Protein AF-A0A9Q2KL76-F1 (afdb_monomer)

Solvent-accessible surface area (backbone atoms only — not comparable to full-atom values): 6297 Å² total; per-residue (Å²): 134,85,83,71,75,76,86,75,60,93,83,60,67,42,87,80,84,51,65,47,67,52,99,88,64,54,72,46,76,53,94,64,70,65,46,78,47,78,44,96,88,77,47,35,36,25,39,28,60,28,98,77,29,68,52,74,40,78,31,23,23,41,78,79,52,89,90,49,58,69,71,58,36,54,74,40,40,42,47,69,43,78,44,77,80,50,101,88,38,75,50,75,45,73,36,78,90,130

Nearest PDB structures (foldseek):
  6q4y-assembly1_B  TM=3.120E-01  e=1.153E+00  Leishmania mexicana MHOM/GT/2001/U1103
  6q4z-assembly1_B  TM=2.958E-01  e=1.377E+00  Leishmania mexicana MHOM/GT/2001/U1103
  6jpv-assembly1_B-2  TM=4.963E-01  e=5.386E+00  Homo sapiens
  6q50-assembly1_A  TM=3.331E-01  e=2.492E+00  Leishmania mexicana MHOM/GT/2001/U1103
  7p4l-assembly1_C  TM=3.566E-01  e=5.386E+00  metagenome

Mean predicted aligned error: 7.5 Å

Secondary structure (DSSP, 8-state):
-----SPPPTT-------EEE-TT-PEEEPSSSEEEEEPTTS-EEEEEE-TTSSSEEEEEBS---TTS-HHHHHHHB-EEEEEEEETTEEEEEEE---

pLDDT: mean 82.99, std 15.33, range [30.55, 95.12]

Sequence (98 aa):
MIVSPLPIKESDSCVTEMFIADDDGSLQPLKGSRVVIALENGKTLEFMEHYANNGLLVWGGREPDSQLPFEEVKQRTESLGVYLLAGNVVHVFPYKVE

Structure (mmCIF, N/CA/C/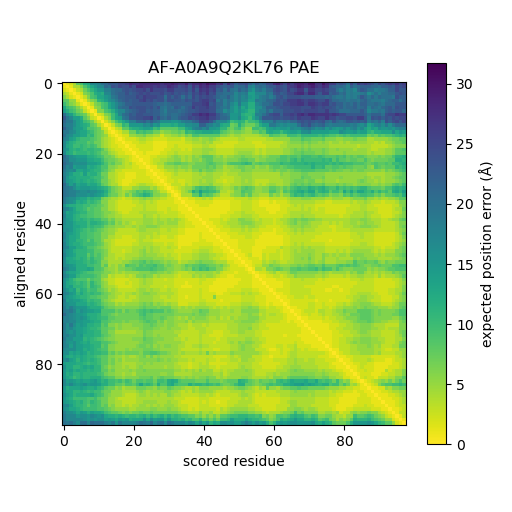O backbone):
data_AF-A0A9Q2KL76-F1
#
_entry.id   AF-A0A9Q2KL76-F1
#
loop_
_atom_site.group_PDB
_atom_site.id
_atom_site.type_symbol
_atom_site.label_atom_id
_atom_site.label_alt_id
_atom_site.label_comp_id
_atom_site.label_asym_id
_atom_site.label_entity_id
_atom_site.label_seq_id
_atom_site.pdbx_PDB_ins_code
_atom_site.Cartn_x
_atom_site.Cartn_y
_atom_site.Cartn_z
_atom_site.occupancy
_atom_site.B_iso_or_equiv
_atom_site.auth_seq_id
_atom_site.auth_comp_id
_atom_site.auth_asym_id
_atom_site.auth_atom_id
_atom_site.pdbx_PDB_model_num
ATOM 1 N N . MET A 1 1 ? 11.934 1.872 20.801 1.00 30.55 1 MET A N 1
ATOM 2 C CA . MET A 1 1 ? 13.211 2.415 20.296 1.00 30.55 1 MET A CA 1
ATOM 3 C C . MET A 1 1 ? 13.132 2.362 18.783 1.00 30.55 1 MET A C 1
ATOM 5 O O . MET A 1 1 ? 13.151 1.269 18.238 1.00 30.55 1 MET A O 1
ATOM 9 N N . ILE A 1 2 ? 12.905 3.497 18.121 1.00 32.91 2 ILE A N 1
ATOM 10 C CA . ILE A 1 2 ? 12.953 3.552 16.656 1.00 32.91 2 ILE A CA 1
ATOM 11 C C . ILE A 1 2 ? 14.435 3.635 16.306 1.00 32.91 2 ILE A C 1
ATOM 13 O O . ILE A 1 2 ? 15.089 4.624 16.627 1.00 32.91 2 ILE A O 1
ATOM 17 N N . VAL A 1 3 ? 14.984 2.562 15.743 1.00 38.62 3 VAL A N 1
ATOM 18 C CA . VAL A 1 3 ? 16.312 2.609 15.133 1.00 38.62 3 VAL A CA 1
ATOM 19 C C . VAL A 1 3 ? 16.106 3.248 13.769 1.00 38.62 3 VAL A C 1
ATOM 21 O O . VAL A 1 3 ? 15.724 2.574 12.816 1.00 38.62 3 VAL A O 1
ATOM 24 N N . SER A 1 4 ? 16.270 4.566 13.698 1.00 40.38 4 SER A N 1
ATOM 25 C CA . SER A 1 4 ? 16.311 5.242 12.407 1.00 40.38 4 SER A CA 1
ATOM 26 C C . SER A 1 4 ? 17.603 4.839 11.693 1.00 40.38 4 SER A C 1
ATOM 28 O O . SER A 1 4 ? 18.666 4.854 12.325 1.00 40.38 4 SER A O 1
ATOM 30 N N . PRO A 1 5 ? 17.552 4.486 10.399 1.00 52.88 5 PRO A N 1
ATOM 31 C CA . PRO A 1 5 ? 18.764 4.412 9.598 1.00 52.88 5 PRO A CA 1
ATOM 32 C C . PRO A 1 5 ? 19.495 5.764 9.637 1.00 52.88 5 PRO A C 1
ATOM 34 O O . PRO A 1 5 ? 18.896 6.802 9.935 1.00 52.88 5 PRO A O 1
ATOM 37 N N . LEU A 1 6 ? 20.811 5.722 9.404 1.00 47.25 6 LEU A N 1
ATOM 38 C CA . LEU A 1 6 ? 21.708 6.884 9.397 1.00 47.25 6 LEU A CA 1
ATOM 39 C C . LEU A 1 6 ? 21.080 8.079 8.654 1.00 47.25 6 LEU A C 1
ATOM 41 O O . LEU A 1 6 ? 20.340 7.858 7.694 1.00 47.25 6 LEU A O 1
ATOM 45 N N . PRO A 1 7 ? 21.377 9.330 9.059 1.00 55.06 7 PRO A N 1
ATOM 46 C CA . PRO A 1 7 ? 20.824 10.508 8.403 1.00 55.06 7 PRO A CA 1
ATOM 47 C C . PRO A 1 7 ? 21.095 10.447 6.897 1.00 55.06 7 PRO A C 1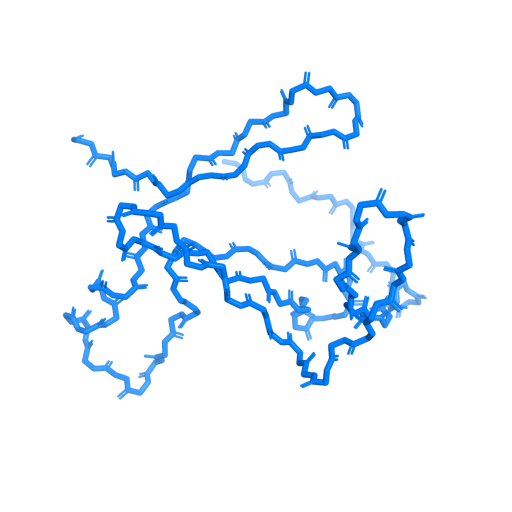
ATOM 49 O O . PRO A 1 7 ? 22.247 10.425 6.459 1.00 55.06 7 PRO A O 1
ATOM 52 N N . ILE A 1 8 ? 20.007 10.370 6.131 1.00 55.53 8 ILE A N 1
ATOM 53 C CA . ILE A 1 8 ? 20.007 10.354 4.669 1.00 55.53 8 ILE A CA 1
ATOM 54 C C . ILE A 1 8 ? 20.592 11.695 4.218 1.00 55.53 8 ILE A C 1
ATOM 56 O O . ILE A 1 8 ? 20.15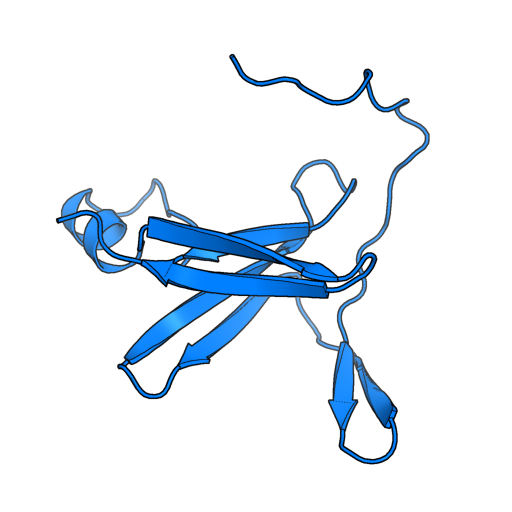7 12.748 4.691 1.00 55.53 8 ILE A O 1
ATOM 60 N N . LYS A 1 9 ? 21.621 11.679 3.362 1.00 56.91 9 LYS A N 1
ATOM 61 C CA . LYS A 1 9 ? 22.174 12.922 2.807 1.00 56.91 9 LYS A CA 1
ATOM 62 C C . LYS A 1 9 ? 21.124 13.536 1.878 1.00 56.91 9 LYS A C 1
ATOM 64 O O . LYS A 1 9 ? 20.478 12.811 1.132 1.00 56.91 9 LYS A O 1
ATOM 69 N N . GLU A 1 10 ? 20.997 14.866 1.864 1.00 53.84 10 GLU A N 1
ATOM 70 C CA . GLU A 1 10 ? 20.060 15.609 0.989 1.00 53.84 10 GLU A CA 1
ATOM 71 C C . GLU A 1 10 ? 20.201 15.279 -0.517 1.00 53.84 10 GLU A C 1
ATOM 73 O O . GLU A 1 10 ? 19.326 15.616 -1.309 1.00 53.84 10 GLU A O 1
ATOM 78 N N . SER A 1 11 ? 21.282 14.604 -0.919 1.00 48.56 11 SER A N 1
ATOM 79 C CA . SER A 1 11 ? 21.560 14.159 -2.287 1.00 48.56 11 SER A CA 1
ATOM 80 C C . SER A 1 11 ? 20.913 12.830 -2.698 1.00 48.56 11 SER A C 1
ATOM 82 O O . SER A 1 11 ? 21.059 12.450 -3.855 1.00 48.56 11 SER A O 1
ATOM 84 N N . ASP A 1 12 ? 20.229 12.122 -1.796 1.00 58.56 12 ASP A N 1
ATOM 85 C CA . ASP A 1 12 ? 19.621 10.811 -2.081 1.00 58.56 12 ASP A CA 1
ATOM 86 C C . ASP A 1 12 ? 18.130 10.926 -2.455 1.00 58.56 12 ASP A C 1
ATOM 88 O O . ASP A 1 12 ? 17.332 10.037 -2.148 1.00 58.56 12 ASP A O 1
ATOM 92 N N . SER A 1 13 ? 17.728 12.033 -3.093 1.00 58.59 13 SER A N 1
ATOM 93 C CA . SER A 1 13 ? 16.363 12.167 -3.597 1.00 58.59 13 SER A CA 1
ATOM 94 C C . SER A 1 13 ? 16.102 11.122 -4.688 1.00 58.59 13 SER A C 1
ATOM 96 O O . SER A 1 13 ? 16.745 11.071 -5.735 1.00 58.59 13 SER A O 1
ATOM 98 N N . CYS A 1 14 ? 15.151 10.243 -4.409 1.00 63.75 14 CYS A N 1
ATOM 99 C CA . CYS A 1 14 ? 14.633 9.222 -5.293 1.00 63.75 14 CYS A CA 1
ATOM 100 C C . CYS A 1 14 ? 13.303 9.727 -5.851 1.00 63.75 14 CYS A C 1
ATOM 102 O O . CYS A 1 14 ? 12.328 9.837 -5.111 1.00 63.75 14 CYS A O 1
ATOM 104 N N . VAL A 1 15 ? 13.274 10.050 -7.145 1.00 68.81 15 VAL A N 1
ATOM 105 C CA . VAL A 1 15 ? 12.009 10.293 -7.847 1.00 68.81 15 VAL A CA 1
ATOM 106 C C . VAL A 1 15 ? 11.322 8.944 -8.015 1.00 68.81 15 VAL A C 1
ATOM 108 O O . VAL A 1 15 ? 11.860 8.053 -8.675 1.00 68.81 15 VAL A O 1
ATOM 111 N N . THR A 1 16 ? 10.155 8.783 -7.398 1.00 77.25 16 THR A N 1
ATOM 112 C CA . THR A 1 16 ? 9.412 7.522 -7.447 1.00 77.25 16 THR A CA 1
ATOM 113 C C . THR A 1 16 ? 8.480 7.500 -8.654 1.00 77.25 16 THR A C 1
ATOM 115 O O . THR A 1 16 ? 7.447 8.165 -8.669 1.00 77.25 16 THR A O 1
ATOM 118 N N . GLU A 1 17 ? 8.803 6.684 -9.657 1.00 85.62 17 GLU A N 1
ATOM 119 C CA . GLU A 1 17 ? 7.868 6.328 -10.730 1.00 85.62 17 GLU A CA 1
ATOM 120 C C . GLU A 1 17 ? 7.227 4.969 -10.430 1.00 85.62 17 GLU A C 1
ATOM 122 O O . GLU A 1 17 ? 7.910 4.005 -10.082 1.00 85.62 17 GLU A O 1
ATOM 127 N N . MET A 1 18 ? 5.901 4.887 -10.551 1.00 87.56 18 MET A N 1
ATOM 128 C CA . MET A 1 18 ? 5.145 3.668 -10.261 1.00 87.56 18 MET A CA 1
ATOM 129 C C . MET A 1 18 ? 4.617 3.050 -11.550 1.00 87.56 18 MET A C 1
ATOM 131 O O . MET A 1 18 ? 4.072 3.742 -12.412 1.00 87.56 18 MET A O 1
ATOM 135 N N . PHE A 1 19 ? 4.737 1.730 -11.649 1.00 91.38 19 PHE A N 1
ATOM 136 C CA . PHE A 1 19 ? 4.300 0.951 -12.801 1.00 91.38 19 PHE A CA 1
ATOM 137 C C . PHE A 1 19 ? 3.444 -0.228 -12.345 1.00 91.38 19 PHE A C 1
ATOM 139 O O . PHE A 1 19 ? 3.667 -0.780 -11.267 1.00 91.38 19 PHE A O 1
ATOM 146 N N . ILE A 1 20 ? 2.497 -0.638 -13.185 1.00 91.19 20 ILE A N 1
ATOM 147 C CA . ILE A 1 20 ? 1.867 -1.959 -13.102 1.00 91.19 20 ILE A CA 1
ATOM 148 C C . ILE A 1 20 ? 2.584 -2.867 -14.092 1.00 91.19 20 ILE A C 1
ATOM 150 O O . ILE A 1 20 ? 2.708 -2.507 -15.259 1.00 91.19 20 ILE A O 1
ATOM 154 N N . ALA A 1 21 ? 3.046 -4.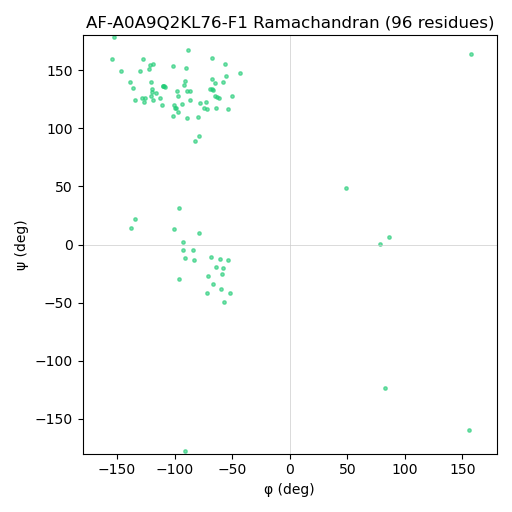020 -13.618 1.00 92.62 21 ALA A N 1
ATOM 155 C CA . ALA A 1 21 ? 3.538 -5.092 -14.471 1.00 92.62 21 ALA A CA 1
ATOM 156 C C . ALA A 1 21 ? 2.389 -6.052 -14.796 1.00 92.62 21 ALA A C 1
ATOM 158 O O . ALA A 1 21 ? 1.612 -6.391 -13.900 1.00 92.62 21 ALA A O 1
ATOM 159 N N . ASP A 1 22 ? 2.285 -6.487 -16.046 1.00 91.00 22 ASP A N 1
ATOM 160 C CA . ASP A 1 22 ? 1.444 -7.626 -16.416 1.00 91.00 22 ASP A CA 1
ATOM 161 C C . ASP A 1 22 ? 2.233 -8.952 -16.371 1.00 91.00 22 ASP A C 1
ATOM 163 O O . ASP A 1 22 ? 3.406 -8.993 -15.986 1.00 91.00 22 ASP A O 1
ATOM 167 N N . ASP A 1 23 ? 1.569 -10.049 -16.746 1.00 93.12 23 ASP A N 1
ATOM 168 C CA . ASP A 1 23 ? 2.138 -11.402 -16.719 1.00 93.12 23 ASP A CA 1
ATOM 169 C C . ASP A 1 23 ? 3.323 -11.588 -17.684 1.00 93.12 23 ASP A C 1
ATOM 171 O O . ASP A 1 23 ? 4.107 -12.526 -17.513 1.00 93.12 23 ASP A O 1
ATOM 175 N N . ASP A 1 24 ? 3.469 -10.722 -18.694 1.00 92.88 24 ASP A N 1
ATOM 176 C CA . ASP A 1 24 ? 4.595 -10.752 -19.632 1.00 92.88 24 ASP A CA 1
ATOM 177 C C . ASP A 1 24 ? 5.761 -9.841 -19.201 1.00 92.88 24 ASP A C 1
ATOM 179 O O . ASP A 1 24 ? 6.852 -9.894 -19.779 1.00 92.88 24 ASP A O 1
ATOM 183 N N . GLY A 1 25 ? 5.565 -9.085 -18.116 1.00 90.00 25 GLY A N 1
ATOM 184 C CA . GLY A 1 25 ? 6.539 -8.161 -17.550 1.00 90.00 25 GLY A CA 1
ATOM 185 C C . GLY A 1 25 ? 6.501 -6.769 -18.178 1.00 90.00 25 GLY A C 1
ATOM 186 O O . GLY A 1 25 ? 7.352 -5.938 -17.841 1.00 90.00 25 GLY A O 1
ATOM 187 N N . SER A 1 26 ? 5.540 -6.483 -19.060 1.00 94.19 26 SER A N 1
ATOM 188 C CA . SER A 1 26 ? 5.347 -5.147 -19.610 1.00 94.19 26 SER A CA 1
ATOM 189 C C . SER A 1 26 ? 4.892 -4.184 -18.521 1.00 94.19 26 SER A C 1
ATOM 191 O O . SER A 1 26 ? 3.990 -4.461 -17.732 1.00 94.19 26 SER A O 1
ATOM 193 N N . LEU A 1 27 ? 5.535 -3.015 -18.484 1.00 93.44 27 LEU A N 1
ATOM 194 C CA . LEU A 1 27 ? 5.302 -1.996 -17.468 1.00 93.44 27 LEU A CA 1
ATOM 195 C C . LEU A 1 27 ? 4.391 -0.892 -18.005 1.00 93.44 27 LEU A C 1
ATOM 197 O O . LEU A 1 27 ? 4.737 -0.179 -18.948 1.00 93.44 27 LEU A O 1
ATOM 201 N N . GLN A 1 28 ? 3.247 -0.708 -17.353 1.00 91.88 28 GLN A N 1
ATOM 202 C CA . GLN A 1 28 ? 2.335 0.400 -17.607 1.00 91.88 28 GLN A CA 1
ATOM 203 C C . GLN A 1 28 ? 2.543 1.501 -16.562 1.00 91.88 28 GLN A C 1
ATOM 205 O O . GLN A 1 28 ? 2.319 1.255 -15.374 1.00 91.88 28 GLN A O 1
ATOM 210 N N . PRO A 1 29 ? 2.956 2.717 -16.964 1.00 90.69 29 PRO A N 1
ATOM 211 C CA . PRO A 1 29 ? 3.176 3.805 -16.024 1.00 90.69 29 PRO A CA 1
ATOM 212 C C . PRO A 1 29 ? 1.855 4.271 -15.412 1.00 90.69 29 PRO A C 1
ATOM 214 O O . PRO A 1 29 ? 0.871 4.524 -16.115 1.00 90.69 29 PRO A O 1
ATOM 217 N N . LEU A 1 30 ? 1.851 4.446 -14.095 1.00 88.62 30 LEU A N 1
ATOM 218 C CA . LEU A 1 30 ? 0.720 5.001 -13.369 1.00 88.62 30 LEU A CA 1
ATOM 219 C C . LEU A 1 30 ? 0.802 6.525 -13.352 1.00 88.62 30 LEU A C 1
ATOM 221 O O . LEU A 1 30 ? 1.776 7.121 -12.900 1.00 88.62 30 LEU A O 1
ATOM 225 N N . LYS A 1 31 ? -0.259 7.180 -13.832 1.00 79.75 31 LYS A N 1
ATOM 226 C CA . LYS A 1 31 ? -0.393 8.638 -13.747 1.00 79.75 31 LYS A CA 1
ATOM 227 C C . LYS A 1 31 ? -0.915 9.025 -12.364 1.00 79.75 31 LYS A C 1
ATOM 229 O O . LYS A 1 31 ? -2.121 9.135 -12.166 1.00 79.75 31 LYS A O 1
ATOM 234 N N . GLY A 1 32 ? -0.007 9.230 -11.416 1.00 75.75 32 GLY A N 1
ATOM 235 C CA . GLY A 1 32 ? -0.326 9.695 -10.066 1.00 75.75 32 GLY A CA 1
ATOM 236 C C . GLY A 1 32 ? 0.757 9.331 -9.055 1.00 75.75 32 GLY A C 1
ATOM 237 O O . GLY A 1 32 ? 1.590 8.475 -9.318 1.00 75.75 32 GLY A O 1
ATOM 238 N N . SER A 1 33 ? 0.734 9.974 -7.887 1.00 80.06 33 SER A N 1
ATOM 239 C CA . SER A 1 33 ? 1.691 9.725 -6.796 1.00 80.06 33 SER A CA 1
ATOM 240 C C . SER A 1 33 ? 1.217 8.682 -5.777 1.00 80.06 33 SER A C 1
ATOM 242 O O . SER A 1 33 ? 1.891 8.454 -4.773 1.00 80.06 33 SER A O 1
ATOM 244 N N . ARG A 1 34 ? 0.035 8.086 -5.994 1.00 88.19 34 ARG A N 1
ATOM 245 C CA . ARG A 1 34 ? -0.639 7.171 -5.064 1.00 88.19 34 ARG A CA 1
ATOM 246 C C . ARG A 1 34 ? -1.259 5.990 -5.810 1.00 88.19 34 ARG A C 1
ATOM 248 O O . ARG A 1 34 ? -1.886 6.179 -6.851 1.00 88.19 34 ARG A O 1
ATOM 255 N N . VAL A 1 35 ? -1.149 4.798 -5.233 1.00 92.19 35 VAL A N 1
ATOM 256 C CA . VAL A 1 35 ? -1.742 3.545 -5.718 1.00 92.19 35 VAL A CA 1
ATOM 257 C C . VAL A 1 35 ? -2.558 2.928 -4.602 1.00 92.19 35 VAL A C 1
ATOM 259 O O . VAL A 1 35 ? -2.047 2.702 -3.511 1.00 92.19 35 VAL A O 1
ATOM 262 N N . VAL A 1 36 ? -3.822 2.625 -4.879 1.00 93.44 36 VAL A N 1
ATOM 263 C CA . VAL A 1 36 ? -4.714 1.968 -3.922 1.00 93.44 36 VAL A CA 1
ATOM 264 C C . VAL A 1 36 ? -4.992 0.557 -4.412 1.00 93.44 36 VAL A C 1
ATOM 266 O O . VAL A 1 36 ? -5.550 0.372 -5.490 1.00 93.44 36 VAL A O 1
ATOM 269 N N . ILE A 1 37 ? -4.624 -0.429 -3.602 1.00 93.19 37 ILE A N 1
ATOM 270 C CA . ILE A 1 37 ? -4.905 -1.843 -3.838 1.00 93.19 37 ILE A CA 1
ATOM 271 C C . ILE A 1 37 ? -6.128 -2.219 -3.010 1.00 93.19 37 ILE A C 1
ATOM 273 O O . ILE A 1 37 ? -6.091 -2.147 -1.782 1.00 93.19 37 ILE A O 1
ATOM 277 N N . ALA A 1 38 ? -7.209 -2.615 -3.677 1.00 94.19 38 ALA A N 1
ATOM 278 C CA . ALA A 1 38 ? -8.380 -3.189 -3.026 1.00 94.19 38 ALA A CA 1
ATOM 279 C C . ALA A 1 38 ? -8.191 -4.699 -2.856 1.00 94.19 38 ALA A C 1
ATOM 281 O O . ALA A 1 38 ? -7.801 -5.392 -3.793 1.00 94.19 38 ALA A O 1
ATOM 282 N N . LEU A 1 39 ? -8.470 -5.200 -1.658 1.00 91.12 39 LEU A N 1
ATOM 283 C CA . LEU A 1 39 ? -8.408 -6.618 -1.329 1.00 91.12 39 LEU A CA 1
ATOM 284 C C . LEU A 1 39 ? -9.819 -7.211 -1.327 1.00 91.12 39 LEU A C 1
ATOM 286 O O . LEU A 1 39 ? -10.796 -6.521 -1.032 1.00 91.12 39 LEU A O 1
ATOM 290 N N . GLU A 1 40 ? -9.930 -8.514 -1.581 1.00 91.25 40 GLU A N 1
ATOM 291 C CA . GLU A 1 40 ? -11.225 -9.215 -1.624 1.00 91.25 40 GLU A CA 1
ATOM 292 C C . GLU A 1 40 ? -12.012 -9.126 -0.307 1.00 91.25 40 GLU A C 1
ATOM 294 O O . GLU A 1 40 ? -13.238 -9.181 -0.302 1.00 91.25 40 GLU A O 1
ATOM 299 N N . ASN A 1 41 ? -11.323 -8.931 0.819 1.00 86.62 41 ASN A N 1
ATOM 300 C CA . ASN A 1 41 ? -11.944 -8.758 2.134 1.00 86.62 41 ASN A CA 1
ATOM 301 C C . ASN A 1 41 ? -12.512 -7.342 2.376 1.00 86.62 41 ASN A C 1
ATOM 303 O O . ASN A 1 41 ? -12.855 -7.010 3.511 1.00 86.62 41 ASN A O 1
ATOM 307 N N . GLY A 1 42 ? -12.577 -6.499 1.341 1.00 88.94 42 GLY A N 1
ATOM 308 C CA . GLY A 1 42 ? -13.098 -5.132 1.402 1.00 88.94 42 GLY A CA 1
ATOM 309 C C . GLY A 1 42 ? -12.131 -4.107 1.998 1.00 88.94 42 GLY A C 1
ATOM 310 O O . GLY A 1 42 ? -12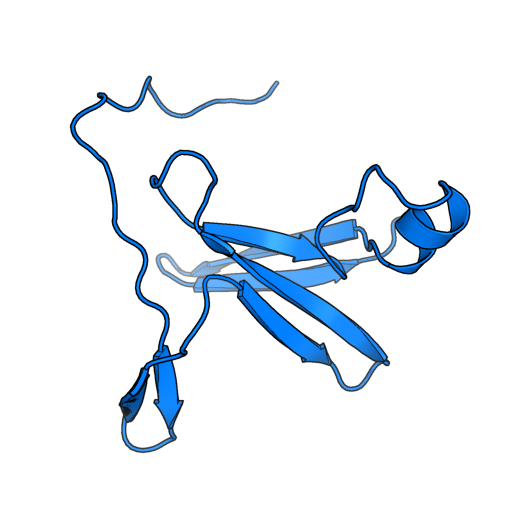.481 -2.933 2.097 1.00 88.94 42 GLY A O 1
ATOM 311 N N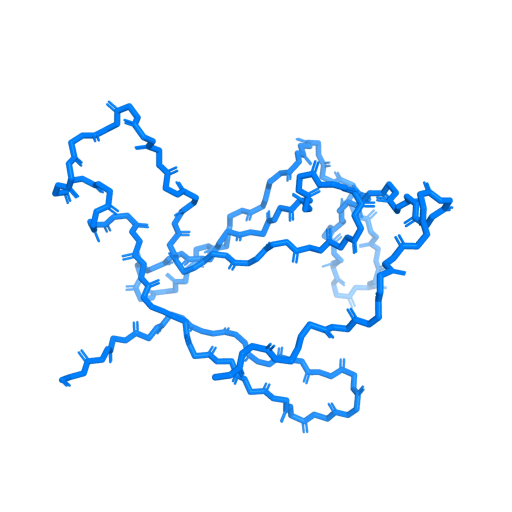 . LYS A 1 43 ? -10.921 -4.521 2.394 1.00 90.31 43 LYS A N 1
ATOM 312 C CA . LYS A 1 43 ? -9.880 -3.617 2.896 1.00 90.31 43 LYS A CA 1
ATOM 313 C C . LYS A 1 43 ? -9.022 -3.078 1.757 1.00 90.31 43 LYS A C 1
ATOM 315 O O . LYS A 1 43 ? -9.041 -3.601 0.643 1.00 90.31 43 LYS A O 1
ATOM 320 N N . THR A 1 44 ? -8.223 -2.057 2.053 1.00 93.94 44 THR A N 1
ATOM 321 C CA . THR A 1 44 ? -7.279 -1.486 1.088 1.00 93.94 44 THR A CA 1
ATOM 322 C C . THR A 1 44 ? -5.863 -1.399 1.640 1.00 93.94 44 THR A C 1
ATOM 324 O O . THR A 1 44 ? -5.647 -1.400 2.852 1.00 93.94 44 THR A O 1
ATOM 327 N N . LEU A 1 45 ? -4.901 -1.304 0.729 1.00 95.06 45 LEU A N 1
ATOM 328 C CA . LEU A 1 45 ? -3.557 -0.801 0.984 1.00 95.06 45 LEU A CA 1
ATOM 329 C C . LEU A 1 45 ? -3.326 0.410 0.084 1.00 95.06 45 LEU A C 1
ATOM 331 O O . LEU A 1 45 ? -3.724 0.385 -1.081 1.00 95.06 45 LEU A O 1
ATOM 335 N N . GLU A 1 46 ? -2.683 1.450 0.599 1.00 94.75 46 GLU A N 1
ATOM 336 C CA . GLU A 1 46 ? -2.300 2.617 -0.198 1.00 94.75 46 GLU A CA 1
ATOM 337 C C . GLU A 1 46 ? -0.780 2.773 -0.202 1.00 94.75 46 GLU A C 1
ATOM 339 O O . GLU A 1 46 ? -0.147 2.840 0.850 1.00 94.75 46 GLU A O 1
ATOM 344 N N . PHE A 1 47 ? -0.204 2.805 -1.400 1.00 92.44 47 PHE A N 1
ATOM 345 C CA . PHE A 1 47 ? 1.216 3.004 -1.655 1.00 92.44 47 PHE A CA 1
ATOM 346 C C . PHE A 1 47 ? 1.417 4.389 -2.239 1.00 92.44 47 PHE A C 1
ATOM 348 O O . PHE A 1 47 ? 0.675 4.798 -3.132 1.00 92.44 47 PHE A O 1
ATOM 355 N N . MET A 1 48 ? 2.417 5.112 -1.756 1.00 90.94 48 MET A N 1
ATOM 356 C CA . MET A 1 48 ? 2.715 6.445 -2.264 1.00 90.94 48 MET A CA 1
ATOM 357 C C . MET A 1 48 ? 4.174 6.818 -2.062 1.00 90.94 48 MET A C 1
ATOM 359 O O . MET A 1 48 ? 4.849 6.248 -1.209 1.00 90.94 48 MET A O 1
ATOM 363 N N . GLU A 1 49 ? 4.659 7.787 -2.830 1.00 88.50 49 GLU A N 1
ATOM 364 C C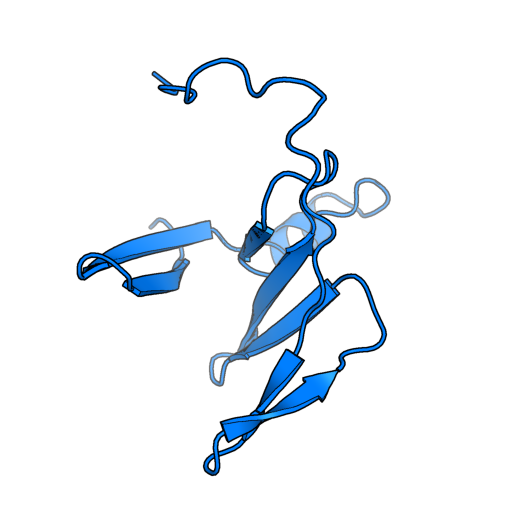A . GLU A 1 49 ? 5.992 8.346 -2.615 1.00 88.50 49 GLU A CA 1
ATOM 365 C C . GLU A 1 49 ? 6.116 8.916 -1.193 1.00 88.50 49 GLU A C 1
ATOM 367 O O . GLU A 1 49 ? 5.185 9.525 -0.657 1.00 88.50 49 GLU A O 1
ATOM 372 N N . HIS A 1 50 ? 7.267 8.695 -0.560 1.00 87.75 50 HIS A N 1
ATOM 373 C CA . HIS A 1 50 ? 7.560 9.302 0.730 1.00 87.75 50 HIS A CA 1
ATOM 374 C C . HIS A 1 50 ? 7.658 10.824 0.585 1.00 87.75 50 HIS A C 1
ATOM 376 O O . HIS A 1 50 ? 8.284 11.309 -0.346 1.00 87.75 50 HIS A O 1
ATOM 382 N N . TYR A 1 51 ? 7.123 11.598 1.534 1.00 84.44 51 TYR A N 1
ATOM 383 C CA . TYR A 1 51 ? 7.061 13.070 1.432 1.00 84.44 51 TYR A CA 1
ATOM 384 C C . TYR A 1 51 ? 8.420 13.771 1.250 1.00 84.44 51 TYR A C 1
ATOM 386 O O . TYR A 1 51 ? 8.473 14.923 0.831 1.00 84.44 51 TYR A O 1
ATOM 394 N N . ALA A 1 52 ? 9.513 13.088 1.600 1.00 82.88 52 ALA A N 1
ATOM 395 C CA . ALA A 1 52 ? 10.890 13.551 1.421 1.00 82.88 52 ALA A CA 1
ATOM 396 C C . ALA A 1 52 ? 11.597 12.930 0.197 1.00 82.88 52 ALA A C 1
ATOM 398 O O . ALA A 1 52 ? 12.819 13.006 0.110 1.00 82.88 52 ALA A O 1
ATOM 399 N N . ASN A 1 53 ? 10.852 12.287 -0.709 1.00 77.94 53 ASN A N 1
ATOM 400 C CA . ASN A 1 53 ? 11.332 11.624 -1.925 1.00 77.94 53 ASN A CA 1
ATOM 401 C C . ASN A 1 53 ? 12.521 10.697 -1.659 1.00 77.94 53 ASN A C 1
ATOM 403 O O . ASN A 1 53 ? 13.560 10.806 -2.291 1.00 77.94 53 ASN A O 1
ATOM 407 N N . ASN A 1 54 ? 12.428 9.832 -0.656 1.00 80.12 54 ASN A N 1
ATOM 408 C CA . ASN A 1 54 ? 13.527 8.945 -0.256 1.00 80.12 54 ASN A CA 1
ATOM 409 C C . ASN A 1 54 ? 13.049 7.503 -0.027 1.00 80.12 54 ASN A C 1
ATOM 411 O O . ASN A 1 54 ? 13.686 6.735 0.692 1.00 80.12 54 ASN A O 1
ATOM 415 N N . GLY A 1 55 ? 11.912 7.142 -0.625 1.00 83.62 55 GLY A N 1
ATOM 416 C CA . GLY A 1 55 ? 11.333 5.811 -0.522 1.00 83.62 55 GLY A CA 1
ATOM 417 C C . GLY A 1 55 ? 9.827 5.796 -0.758 1.00 83.62 55 GLY A C 1
ATOM 418 O O . GLY A 1 55 ? 9.256 6.722 -1.332 1.00 83.62 55 GLY A O 1
ATOM 419 N N . LEU A 1 56 ? 9.188 4.733 -0.268 1.00 86.81 56 LEU A N 1
ATOM 420 C CA . LEU A 1 56 ? 7.765 4.454 -0.434 1.00 86.81 56 LEU A CA 1
ATOM 421 C C . LEU A 1 56 ? 7.075 4.389 0.934 1.00 86.81 56 LEU A C 1
ATOM 423 O O . LEU A 1 56 ? 7.557 3.722 1.850 1.00 86.81 56 LEU A O 1
ATOM 427 N N . LEU A 1 57 ? 5.932 5.055 1.064 1.00 91.00 57 LEU A N 1
ATOM 428 C CA . LEU A 1 57 ? 5.005 4.889 2.178 1.00 91.00 57 LEU A CA 1
ATOM 429 C C . LEU A 1 57 ? 3.985 3.807 1.840 1.00 91.00 57 LEU A C 1
ATOM 431 O O . LEU A 1 57 ? 3.489 3.739 0.714 1.00 91.00 57 LEU A O 1
ATOM 435 N N . VAL A 1 58 ? 3.650 2.996 2.841 1.00 93.56 58 VAL A N 1
ATOM 436 C CA . VAL A 1 58 ? 2.592 1.989 2.755 1.00 93.56 58 VAL A CA 1
ATOM 437 C C . VAL A 1 58 ? 1.629 2.195 3.912 1.00 93.56 58 VAL A C 1
ATOM 439 O O . VAL A 1 58 ? 2.032 2.160 5.074 1.00 93.56 58 VAL A O 1
ATOM 442 N N . TRP A 1 59 ? 0.358 2.398 3.589 1.00 94.00 59 TRP A N 1
ATOM 443 C CA . TRP A 1 59 ? -0.718 2.607 4.548 1.00 94.00 59 TRP A CA 1
ATOM 444 C C . TRP A 1 59 ? -1.654 1.403 4.581 1.00 94.00 59 TRP A C 1
ATOM 446 O O . TRP A 1 59 ? -2.062 0.882 3.541 1.00 94.00 59 TRP A O 1
ATOM 456 N N . GLY A 1 60 ? -2.033 0.989 5.791 1.00 93.12 60 GLY A N 1
ATOM 457 C CA . GLY A 1 60 ? -3.176 0.108 5.992 1.00 93.12 60 GLY A CA 1
ATOM 458 C C . GLY A 1 60 ? -4.441 0.924 5.797 1.00 93.12 60 GLY A C 1
ATOM 459 O O . GLY A 1 60 ? -4.675 1.877 6.536 1.00 93.12 60 GLY A O 1
ATOM 460 N N . GLY A 1 61 ? -5.249 0.585 4.800 1.00 93.25 61 GLY A N 1
ATOM 461 C CA . GLY A 1 61 ? -6.376 1.415 4.407 1.00 93.25 61 GLY A CA 1
ATOM 462 C C . GLY A 1 61 ? -5.949 2.556 3.480 1.00 93.25 61 GLY A C 1
ATOM 463 O O . GLY A 1 61 ? -5.416 2.300 2.399 1.00 93.25 61 GLY A O 1
ATOM 464 N N . ARG A 1 62 ? -6.242 3.797 3.874 1.00 92.50 62 ARG A N 1
ATOM 465 C CA . ARG A 1 62 ? -5.913 5.034 3.152 1.00 92.50 62 ARG A CA 1
ATOM 466 C C . ARG A 1 62 ? -5.005 5.933 3.989 1.00 92.50 62 ARG A C 1
ATOM 468 O O . ARG A 1 62 ? -5.053 5.869 5.216 1.00 92.50 62 ARG A O 1
ATOM 475 N N . GLU A 1 63 ? -4.236 6.802 3.334 1.00 93.12 63 GLU A N 1
ATOM 476 C CA . GLU A 1 63 ? -3.529 7.906 3.994 1.00 93.12 63 GLU A CA 1
ATOM 477 C C . GLU A 1 63 ? -4.523 8.691 4.880 1.00 93.12 63 GLU A C 1
ATOM 479 O O . GLU A 1 63 ? -5.597 9.075 4.396 1.00 93.12 63 GLU A O 1
ATOM 484 N N . PRO A 1 64 ? -4.217 8.908 6.174 1.00 90.56 64 PRO A N 1
ATOM 485 C CA . PRO A 1 64 ? -5.083 9.671 7.064 1.00 90.56 64 PRO A CA 1
ATOM 486 C C . PRO A 1 64 ? -5.256 11.114 6.577 1.00 90.56 64 PRO A C 1
ATOM 488 O O . PRO A 1 64 ? -4.279 11.842 6.410 1.00 90.56 64 PRO A O 1
ATOM 491 N N . ASP A 1 65 ? -6.504 11.548 6.409 1.00 90.75 65 ASP A N 1
ATOM 492 C CA . ASP A 1 65 ? -6.830 12.932 6.062 1.00 90.75 65 ASP A CA 1
ATOM 493 C C . ASP A 1 65 ? -7.201 13.713 7.328 1.00 90.75 65 ASP A C 1
ATOM 495 O O . ASP A 1 65 ? -8.216 13.436 7.970 1.00 90.75 65 ASP A O 1
ATOM 499 N N . SER A 1 66 ? -6.374 14.695 7.690 1.00 85.31 66 SER A N 1
ATOM 500 C CA . SER A 1 66 ? -6.562 15.516 8.891 1.00 85.31 66 SER A CA 1
ATOM 501 C C . SER A 1 66 ? -7.770 16.452 8.818 1.00 85.31 66 SER A C 1
ATOM 503 O O . SER A 1 66 ? -8.151 17.029 9.837 1.00 85.31 66 SER A O 1
ATOM 505 N N . GLN A 1 67 ? -8.382 16.604 7.642 1.00 94.00 67 GLN A N 1
ATOM 506 C CA . GLN A 1 67 ? -9.611 17.373 7.459 1.00 94.00 67 GLN A CA 1
ATOM 507 C C . GLN A 1 67 ? -10.869 16.560 7.788 1.00 94.00 67 GLN A C 1
ATOM 509 O O . GLN A 1 67 ? -11.945 17.144 7.934 1.00 94.00 67 GLN A O 1
ATOM 514 N N . LEU A 1 68 ? -10.753 15.234 7.921 1.00 91.12 68 LEU A N 1
ATOM 515 C CA . LEU A 1 68 ? -11.885 14.363 8.215 1.00 91.12 68 LEU A CA 1
ATOM 516 C C . LEU A 1 68 ? -12.106 14.166 9.719 1.00 91.12 68 LEU A C 1
ATOM 518 O O . LEU A 1 68 ? -11.156 14.199 10.508 1.00 91.12 68 LEU A O 1
ATOM 522 N N . PRO A 1 69 ? -13.358 13.906 10.141 1.00 95.12 69 PRO A N 1
A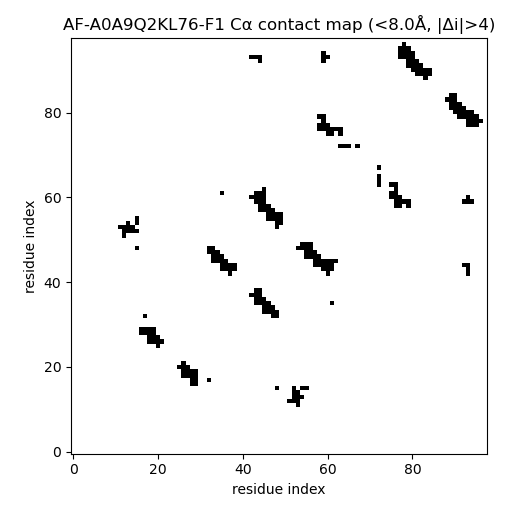TOM 523 C CA . PRO A 1 69 ? -13.654 13.501 11.506 1.00 95.12 69 PRO A CA 1
ATOM 524 C C . PRO A 1 69 ? -12.853 12.263 11.920 1.00 95.12 69 PRO A C 1
ATOM 526 O O . PRO A 1 69 ? -12.666 11.334 11.135 1.00 95.12 69 PRO A O 1
ATOM 529 N N . PHE A 1 70 ? -12.452 12.209 13.191 1.00 90.81 70 PHE A N 1
ATOM 530 C CA . PHE A 1 70 ? -11.654 11.106 13.737 1.00 90.81 70 PHE A CA 1
ATOM 531 C C . PHE A 1 70 ? -12.251 9.719 13.451 1.00 90.81 70 PHE A C 1
ATOM 533 O O . PHE A 1 70 ? -11.520 8.803 13.084 1.00 90.81 70 PHE A O 1
ATOM 540 N N . GLU A 1 71 ? -13.572 9.563 13.573 1.00 91.31 71 GLU A N 1
ATOM 541 C CA . GLU A 1 71 ? -14.232 8.280 13.302 1.00 91.31 71 GLU A CA 1
ATOM 542 C C . GLU A 1 71 ? -14.153 7.872 11.824 1.00 91.31 71 GLU A C 1
ATOM 544 O O . GLU A 1 71 ? -13.998 6.690 11.527 1.00 91.31 71 GLU A O 1
ATOM 549 N N . GLU A 1 72 ? -14.183 8.825 10.891 1.00 90.12 72 GLU A N 1
ATOM 550 C CA . GLU A 1 72 ? -14.006 8.534 9.465 1.00 90.12 72 GLU A CA 1
ATOM 551 C C . GLU A 1 72 ? -12.558 8.165 9.147 1.00 90.12 72 GLU A C 1
ATOM 553 O O . GLU A 1 72 ? -12.311 7.202 8.421 1.00 90.12 72 GLU A O 1
ATOM 558 N N . VAL A 1 73 ? -11.592 8.881 9.735 1.00 90.75 73 VAL A N 1
ATOM 559 C CA . VAL A 1 73 ? -10.170 8.529 9.626 1.00 90.75 73 VAL A CA 1
ATOM 560 C C . VAL A 1 73 ? -9.956 7.105 10.134 1.00 90.75 73 VAL A C 1
ATOM 562 O O . VAL A 1 73 ? -9.410 6.274 9.415 1.00 90.75 73 VAL A O 1
ATOM 565 N N . LYS A 1 74 ? -10.481 6.786 11.320 1.00 88.31 74 LYS A N 1
ATOM 566 C CA . LYS A 1 74 ? -10.372 5.462 11.939 1.00 88.31 74 LYS A CA 1
ATOM 567 C C . LYS A 1 74 ? -10.986 4.349 11.087 1.00 88.31 74 LYS A C 1
ATOM 569 O O . LYS A 1 74 ? -10.426 3.261 11.044 1.00 88.31 74 LYS A O 1
ATOM 574 N N . GLN A 1 75 ? -12.108 4.596 10.411 1.00 87.75 75 GLN A N 1
ATOM 575 C CA . GLN A 1 75 ? -12.737 3.616 9.511 1.00 87.75 75 GLN A CA 1
ATOM 576 C C . GLN A 1 75 ? -11.945 3.392 8.220 1.00 87.75 75 GLN A C 1
ATOM 578 O O . GLN A 1 75 ? -12.039 2.326 7.614 1.00 87.75 75 GLN A O 1
ATOM 583 N N . ARG A 1 76 ? -11.186 4.399 7.785 1.00 87.75 76 ARG A N 1
ATOM 584 C CA . ARG A 1 76 ? -10.380 4.353 6.563 1.00 87.75 76 ARG A CA 1
ATOM 585 C C . ARG A 1 76 ? -8.954 3.866 6.798 1.00 87.75 76 ARG A C 1
ATOM 587 O O . ARG A 1 76 ? -8.274 3.589 5.816 1.00 87.75 76 ARG A O 1
ATOM 594 N N . THR A 1 77 ? -8.506 3.767 8.047 1.00 90.12 77 THR A N 1
ATOM 595 C CA . THR A 1 77 ? -7.164 3.306 8.424 1.00 90.12 77 THR A CA 1
ATOM 596 C C . THR A 1 77 ? -7.221 1.938 9.089 1.00 90.12 77 THR A C 1
ATOM 598 O O . THR A 1 77 ? -8.029 1.703 9.982 1.00 90.12 77 THR A O 1
ATOM 601 N N . GLU A 1 78 ? -6.308 1.051 8.723 1.00 88.75 78 GLU A N 1
ATOM 602 C CA . GLU A 1 78 ? -6.133 -0.263 9.342 1.00 88.75 78 GLU A CA 1
ATOM 603 C C . GLU A 1 78 ? -4.707 -0.368 9.900 1.00 88.75 78 GLU A C 1
ATOM 605 O O . GLU A 1 78 ? -3.785 0.289 9.411 1.00 88.75 78 GLU A O 1
ATOM 610 N N . SER A 1 79 ? -4.493 -1.209 10.918 1.00 90.31 79 SER A N 1
ATOM 611 C CA . SER A 1 79 ? -3.119 -1.552 11.304 1.00 90.31 79 SER A CA 1
ATOM 612 C C . SER A 1 79 ? -2.459 -2.373 10.190 1.00 90.31 79 SER A C 1
ATOM 614 O O . SER A 1 79 ? -3.137 -2.956 9.343 1.00 90.31 79 SER A O 1
ATOM 616 N N . LEU A 1 80 ? -1.128 -2.431 10.177 1.00 91.94 80 LEU A N 1
ATOM 617 C CA . LEU A 1 80 ? -0.367 -3.195 9.189 1.00 91.94 80 LEU A CA 1
ATOM 618 C C . LEU A 1 80 ? 0.415 -4.320 9.857 1.00 91.94 80 LEU A C 1
ATOM 620 O O . LEU A 1 80 ? 1.150 -4.091 10.816 1.00 91.94 80 LEU A O 1
ATOM 624 N N . GLY A 1 81 ? 0.288 -5.522 9.304 1.00 91.75 81 GLY A N 1
ATOM 625 C CA . GLY A 1 81 ? 1.257 -6.592 9.497 1.00 91.75 81 GLY A CA 1
ATOM 626 C C . GLY A 1 81 ? 2.331 -6.497 8.418 1.00 91.75 81 GLY A C 1
ATOM 627 O O . GLY A 1 81 ? 2.004 -6.356 7.238 1.00 91.75 81 GLY A O 1
ATOM 628 N N . VAL A 1 82 ? 3.606 -6.562 8.814 1.00 92.25 82 VAL A N 1
ATOM 629 C CA . VAL A 1 82 ? 4.752 -6.496 7.895 1.00 92.25 82 VAL A CA 1
ATOM 630 C C . VAL A 1 82 ? 5.756 -7.582 8.255 1.00 92.25 82 VAL A C 1
ATOM 632 O O . VAL A 1 82 ? 6.233 -7.636 9.388 1.00 92.25 82 VAL A O 1
ATOM 635 N N . TYR A 1 83 ? 6.089 -8.435 7.286 1.00 91.81 83 TYR A N 1
ATOM 636 C CA . TYR A 1 83 ? 7.038 -9.534 7.466 1.00 91.81 83 TYR A CA 1
ATOM 637 C C . TYR A 1 83 ? 7.992 -9.622 6.278 1.00 91.81 83 TYR A C 1
ATOM 639 O O . TYR A 1 83 ? 7.565 -9.585 5.125 1.00 91.81 83 TYR A O 1
ATOM 647 N N . LEU A 1 84 ? 9.286 -9.784 6.558 1.00 92.19 84 LEU A N 1
ATOM 648 C CA . LEU A 1 84 ? 10.266 -10.149 5.537 1.00 92.19 84 LEU A CA 1
ATOM 649 C C . LEU A 1 84 ? 10.132 -11.648 5.258 1.00 92.19 84 LEU A C 1
ATOM 651 O O . LEU A 1 84 ? 10.269 -12.454 6.177 1.00 92.19 84 LEU A O 1
ATOM 655 N N . LEU A 1 85 ? 9.856 -12.021 4.009 1.00 88.44 85 LEU A N 1
ATOM 656 C CA . LEU A 1 85 ? 9.785 -13.431 3.601 1.00 88.44 85 LEU A CA 1
ATOM 657 C C . LEU A 1 85 ? 11.103 -13.923 2.992 1.00 88.44 85 LEU A C 1
ATOM 659 O O . LEU A 1 85 ? 11.438 -15.098 3.104 1.00 88.44 85 LEU A O 1
ATOM 663 N N . ALA A 1 86 ? 11.859 -13.021 2.367 1.00 89.62 86 ALA A N 1
ATOM 664 C CA . ALA A 1 86 ? 13.165 -13.284 1.771 1.00 89.62 86 ALA A CA 1
ATOM 665 C C . ALA A 1 86 ? 14.010 -11.999 1.774 1.00 89.62 86 ALA A C 1
ATOM 667 O O . ALA A 1 86 ? 13.529 -10.938 2.170 1.00 89.62 86 ALA A O 1
ATOM 668 N N . GLY A 1 87 ? 15.255 -12.070 1.287 1.00 83.88 87 GLY A N 1
ATOM 669 C CA . GLY A 1 87 ? 16.155 -10.908 1.211 1.00 83.88 87 GLY A CA 1
ATOM 670 C C . GLY A 1 87 ? 15.649 -9.748 0.340 1.00 83.88 87 GLY A C 1
ATOM 671 O O . GLY A 1 87 ? 16.200 -8.656 0.406 1.00 83.88 87 GLY A O 1
ATOM 672 N N . ASN A 1 88 ? 14.607 -9.969 -0.461 1.00 85.88 88 ASN A N 1
ATOM 673 C CA . ASN A 1 88 ? 14.024 -8.997 -1.384 1.00 85.88 88 ASN A CA 1
ATOM 674 C C . ASN A 1 88 ? 12.482 -9.012 -1.397 1.00 85.88 88 ASN A C 1
ATOM 676 O O . ASN A 1 88 ? 11.888 -8.466 -2.323 1.00 85.88 88 ASN A O 1
ATOM 680 N N . VAL A 1 89 ? 11.828 -9.648 -0.415 1.00 90.69 89 VAL A N 1
ATOM 681 C CA . VAL A 1 89 ? 10.359 -9.762 -0.373 1.00 90.69 89 VAL A CA 1
ATOM 682 C C . VAL A 1 89 ? 9.823 -9.297 0.970 1.00 90.69 89 VAL A C 1
ATOM 684 O O . VAL A 1 89 ? 10.192 -9.829 2.020 1.00 90.69 89 VAL A O 1
ATOM 687 N N . VAL A 1 90 ? 8.887 -8.353 0.910 1.00 91.88 90 VAL A N 1
ATOM 688 C CA . VAL A 1 90 ? 8.094 -7.897 2.050 1.00 91.88 90 VAL A CA 1
ATOM 689 C C . VAL A 1 90 ? 6.647 -8.318 1.827 1.00 91.88 90 VAL A C 1
ATOM 691 O O . VAL A 1 90 ? 6.055 -7.994 0.802 1.00 91.88 90 VAL A O 1
ATOM 694 N N . HIS A 1 91 ? 6.067 -9.025 2.792 1.00 91.94 91 HIS A N 1
ATOM 695 C CA . HIS A 1 91 ? 4.633 -9.273 2.846 1.00 91.94 91 HIS A CA 1
ATOM 696 C C . HIS A 1 91 ? 3.975 -8.200 3.711 1.00 91.94 91 HIS A C 1
ATOM 698 O O . HIS A 1 91 ? 4.317 -8.057 4.888 1.00 91.94 91 HIS A O 1
ATOM 704 N N . VAL A 1 92 ? 3.041 -7.456 3.118 1.00 92.56 92 VAL A N 1
ATOM 705 C CA . VAL A 1 92 ? 2.260 -6.413 3.788 1.00 92.56 92 VAL A CA 1
ATOM 706 C C . VAL A 1 92 ? 0.786 -6.773 3.708 1.00 92.56 92 VAL A C 1
ATOM 708 O O . VAL A 1 92 ? 0.284 -7.080 2.629 1.00 92.56 92 VAL A O 1
ATOM 711 N N . PHE A 1 93 ? 0.086 -6.715 4.838 1.00 90.38 93 PHE A N 1
ATOM 712 C CA . PHE A 1 93 ? -1.344 -6.996 4.890 1.00 90.38 93 PHE A CA 1
ATOM 713 C C . PHE A 1 93 ? -2.055 -6.137 5.943 1.00 90.38 93 PHE A C 1
ATOM 715 O O . PHE A 1 93 ? -1.466 -5.814 6.981 1.00 90.38 93 PHE A O 1
ATOM 722 N N . PRO A 1 94 ? -3.337 -5.787 5.727 1.00 87.75 94 PRO A N 1
ATOM 723 C CA . PRO A 1 94 ? -4.133 -5.139 6.756 1.00 87.75 94 PRO A CA 1
ATOM 724 C C . PRO A 1 94 ? -4.351 -6.072 7.947 1.00 87.75 94 PRO A C 1
ATOM 726 O O . PRO A 1 94 ? -4.853 -7.188 7.809 1.00 87.75 94 PRO A O 1
ATOM 729 N N . TYR A 1 95 ? -4.035 -5.577 9.131 1.00 86.06 95 TYR A N 1
ATOM 730 C CA . TYR A 1 95 ? -4.097 -6.286 10.396 1.00 86.06 95 TYR A CA 1
ATOM 731 C C . TYR A 1 95 ? -5.017 -5.541 11.368 1.00 86.06 95 TYR A C 1
ATOM 733 O O . TYR A 1 95 ? -5.160 -4.321 11.302 1.00 86.06 95 TYR A O 1
ATOM 741 N N . LYS A 1 96 ? -5.648 -6.279 12.280 1.00 78.19 96 LYS A N 1
ATOM 742 C CA . LYS A 1 96 ? -6.319 -5.712 13.450 1.00 78.19 96 LYS A CA 1
ATOM 743 C C . LYS A 1 96 ? -5.657 -6.302 14.683 1.00 78.19 96 LYS A C 1
ATOM 745 O O . LYS A 1 96 ? -5.519 -7.517 14.768 1.00 78.19 96 LYS A O 1
ATOM 750 N N . VAL A 1 97 ? -5.235 -5.431 15.593 1.00 64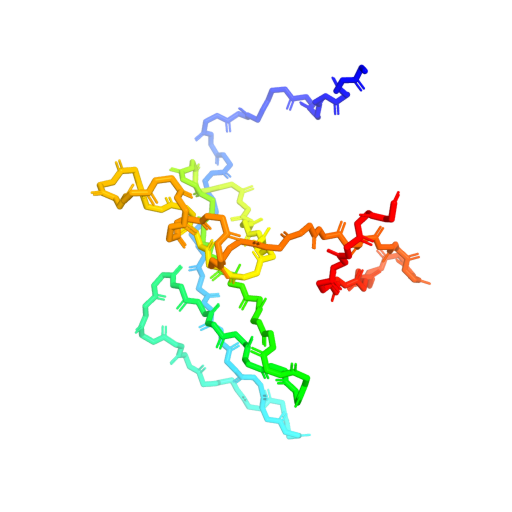.88 97 VAL A N 1
ATOM 751 C CA . VAL A 1 97 ? -4.810 -5.840 16.933 1.00 64.88 97 VAL A CA 1
ATOM 752 C C . VAL A 1 97 ? -6.084 -6.215 17.692 1.00 64.88 97 VAL A C 1
ATOM 754 O O . VAL A 1 97 ? -7.006 -5.398 17.749 1.00 64.88 97 VAL A O 1
ATOM 757 N N . GLU A 1 98 ? -6.154 -7.450 18.187 1.00 59.97 98 GLU A N 1
ATOM 758 C CA . GLU A 1 98 ? -7.202 -7.902 19.118 1.00 59.97 98 GLU A CA 1
ATOM 759 C C . GLU A 1 98 ? -6.964 -7.367 20.535 1.00 59.97 98 GLU A C 1
ATOM 761 O O . GLU A 1 98 ? -5.781 -7.273 20.945 1.00 59.97 98 GLU A O 1
#

Radius of gyration: 15.58 Å; Cα contacts (8 Å, |Δi|>4): 137; chains: 1; bounding box: 36×31×40 Å

Foldseek 3Di:
DPPDPDPDPLPQQADDWDWDQDPVRDTDTDDDQKDWDQDPVRWIKIWGQDPSNNDIDIFGFDDQDPVDDPVVSVVRGFDWDWDDPDPPDIDIDGDHDD